Protein AF-A0A179D1W8-F1 (afdb_monomer)

Nearest PDB structures (foldseek):
  1yfb-assembly1_A  TM=8.887E-01  e=7.557E-02  Bacillus subtilis
  5itm-assembly1_B  TM=8.027E-01  e=2.946E-01  Saccharolobus solfataricus
  2ro4-assembly1_B  TM=7.337E-01  e=3.376E-01  Bacillus subtilis
  1z0r-assembly1_B  TM=7.651E-01  e=4.432E-01  Bacillus subtilis
  2k1n-assembly1_B  TM=6.109E-01  e=4.744E-01  Bacillus subtilis

Radius of gyration: 14.7 Å; Cα contacts (8 Å, |Δi|>4): 36; chains: 1; bounding box: 36×40×23 Å

Organism: NCBI:txid999894

Mean predicted aligned error: 6.75 Å

Foldseek 3Di:
DDQDPVRDDDDDPVRCVVQVVDPPFAWDWDDDVPDTDIDTDDDPPDDPPPD

Structure (mmCIF, N/CA/C/O backbone):
data_AF-A0A179D1W8-F1
#
_entry.id   AF-A0A179D1W8-F1
#
loop_
_atom_site.group_PDB
_atom_site.id
_atom_site.type_symbol
_atom_site.label_atom_id
_atom_site.label_alt_id
_atom_site.label_comp_id
_atom_site.label_asym_id
_atom_site.label_entity_id
_atom_site.label_seq_id
_atom_site.pdbx_PDB_ins_code
_atom_site.Cartn_x
_atom_site.Cartn_y
_atom_site.Cartn_z
_atom_site.occupancy
_atom_site.B_iso_or_equiv
_atom_site.auth_seq_id
_atom_site.auth_comp_id
_atom_site.auth_asym_id
_atom_site.auth_atom_id
_atom_site.pdbx_PDB_model_num
ATOM 1 N N . MET A 1 1 ? -9.317 -8.958 -0.426 1.00 85.69 1 MET A N 1
ATOM 2 C CA . MET A 1 1 ? -9.660 -7.552 -0.755 1.00 85.69 1 MET A CA 1
ATOM 3 C C . MET A 1 1 ? -9.757 -7.445 -2.267 1.00 85.69 1 MET A C 1
ATOM 5 O O . MET A 1 1 ? -9.176 -8.289 -2.934 1.00 85.69 1 MET A O 1
ATOM 9 N N . ARG A 1 2 ? -10.511 -6.487 -2.806 1.00 95.25 2 ARG A N 1
ATOM 10 C CA . ARG A 1 2 ? -10.704 -6.315 -4.254 1.00 95.25 2 ARG A CA 1
ATOM 11 C C . ARG A 1 2 ? -10.201 -4.937 -4.665 1.00 95.25 2 ARG A C 1
ATOM 13 O O . ARG A 1 2 ? -10.374 -3.989 -3.902 1.00 95.25 2 ARG A O 1
ATOM 20 N N . ILE A 1 3 ? -9.582 -4.854 -5.837 1.00 96.50 3 ILE A N 1
ATOM 21 C CA . ILE A 1 3 ? -9.166 -3.584 -6.430 1.00 96.50 3 ILE A CA 1
ATOM 22 C C . ILE A 1 3 ? -10.427 -2.839 -6.884 1.00 96.50 3 ILE A C 1
ATOM 24 O O . ILE A 1 3 ? -11.306 -3.429 -7.513 1.00 96.50 3 ILE A O 1
ATOM 28 N N . THR A 1 4 ? -10.560 -1.570 -6.506 1.00 97.38 4 THR A N 1
ATOM 29 C CA . THR A 1 4 ? -11.683 -0.731 -6.945 1.00 97.38 4 THR A CA 1
ATOM 30 C C . THR A 1 4 ? -11.520 -0.344 -8.417 1.00 97.38 4 THR A C 1
ATOM 32 O O . THR A 1 4 ? -10.435 -0.457 -8.979 1.00 97.38 4 THR A O 1
ATOM 35 N N . SER A 1 5 ? -12.567 0.191 -9.051 1.00 97.56 5 SER A N 1
ATOM 36 C CA . SER A 1 5 ? -12.473 0.714 -10.428 1.00 97.56 5 SER A CA 1
ATOM 37 C C . SER A 1 5 ? -11.437 1.833 -10.591 1.00 97.56 5 SER A C 1
ATOM 39 O O . SER A 1 5 ? -10.960 2.073 -11.693 1.00 97.56 5 SER A O 1
ATOM 41 N N . LYS A 1 6 ? -11.057 2.496 -9.491 1.00 97.75 6 LYS A N 1
ATOM 42 C CA . LYS A 1 6 ? -10.006 3.522 -9.451 1.00 97.75 6 LYS A CA 1
ATOM 43 C C . LYS A 1 6 ? -8.602 2.945 -9.226 1.00 97.75 6 LYS A C 1
ATOM 45 O O . LYS A 1 6 ? -7.677 3.702 -8.958 1.00 97.75 6 LYS A O 1
ATOM 50 N N . GLY A 1 7 ? -8.441 1.621 -9.244 1.00 96.62 7 GLY A N 1
ATOM 51 C CA . GLY A 1 7 ? -7.150 0.969 -9.013 1.00 96.62 7 GLY A CA 1
ATOM 52 C C . GLY A 1 7 ? -6.692 0.965 -7.551 1.00 96.62 7 GLY A C 1
ATOM 53 O O . GLY A 1 7 ? -5.537 0.663 -7.272 1.00 96.62 7 GLY A O 1
ATOM 54 N N . GLN A 1 8 ? -7.566 1.293 -6.595 1.00 96.38 8 GLN A N 1
ATOM 55 C CA . GLN A 1 8 ? -7.201 1.330 -5.177 1.00 96.38 8 GLN A CA 1
ATOM 56 C C . GLN A 1 8 ? -7.413 -0.033 -4.517 1.00 96.38 8 GLN A C 1
ATOM 58 O O . GLN A 1 8 ? -8.388 -0.731 -4.799 1.00 96.38 8 GLN A O 1
ATOM 63 N N . VAL A 1 9 ? -6.544 -0.377 -3.568 1.00 96.31 9 VAL A N 1
ATOM 64 C CA . VAL A 1 9 ? -6.711 -1.525 -2.671 1.00 96.31 9 VAL A CA 1
ATOM 65 C C . VAL A 1 9 ? -6.408 -1.101 -1.239 1.00 96.31 9 VAL A C 1
ATOM 67 O O . VAL A 1 9 ? -5.570 -0.239 -0.986 1.00 96.31 9 VAL A O 1
ATOM 70 N N . THR A 1 10 ? -7.111 -1.689 -0.280 1.00 95.00 10 THR A N 1
ATOM 71 C CA . THR A 1 10 ? -6.912 -1.389 1.138 1.00 95.00 10 THR A CA 1
ATOM 72 C C . THR A 1 10 ? -5.822 -2.279 1.731 1.00 95.00 10 THR A C 1
ATOM 74 O O . THR A 1 10 ? -5.750 -3.469 1.436 1.00 95.00 10 THR A O 1
ATOM 77 N N . ILE A 1 11 ? -5.010 -1.723 2.630 1.00 95.38 11 ILE A N 1
ATOM 78 C CA . ILE A 1 11 ? -4.102 -2.502 3.478 1.00 95.38 11 ILE A CA 1
ATOM 79 C C . ILE A 1 11 ? -4.856 -2.862 4.771 1.00 95.38 11 ILE A C 1
ATOM 81 O O . ILE A 1 11 ? -5.246 -1.954 5.520 1.00 95.38 11 ILE A O 1
ATOM 85 N N . PRO A 1 12 ? -5.084 -4.157 5.073 1.00 95.94 12 PRO A N 1
ATOM 86 C CA . PRO A 1 12 ? -5.752 -4.572 6.305 1.00 95.94 12 PRO A CA 1
ATOM 87 C C . PRO A 1 12 ? -5.078 -4.009 7.565 1.00 95.94 12 PRO A C 1
ATOM 89 O O . PRO A 1 12 ? -3.851 -3.944 7.637 1.00 95.94 12 PRO A O 1
ATOM 92 N N . LYS A 1 13 ? -5.879 -3.659 8.585 1.00 95.94 13 LYS A N 1
ATOM 93 C CA . LYS A 1 13 ? -5.421 -3.003 9.830 1.00 95.94 13 LYS A CA 1
ATOM 94 C C . LYS A 1 13 ? -4.201 -3.690 10.460 1.00 95.94 13 LYS A C 1
ATOM 96 O O . LYS A 1 13 ? -3.194 -3.027 10.676 1.00 95.94 13 LYS A O 1
ATOM 101 N N . LYS A 1 14 ? -4.248 -5.019 10.621 1.00 97.06 14 LYS A N 1
ATOM 102 C CA . LYS A 1 14 ? -3.148 -5.811 11.202 1.00 97.06 14 LYS A CA 1
ATOM 103 C C . LYS A 1 14 ? -1.801 -5.611 10.497 1.00 97.06 14 LYS A C 1
ATOM 105 O O . LYS A 1 14 ? -0.761 -5.618 11.141 1.00 97.06 14 LYS A O 1
ATOM 110 N N . TRP A 1 15 ? -1.811 -5.420 9.177 1.00 96.12 15 TRP A N 1
ATOM 111 C CA . TRP A 1 15 ? -0.594 -5.219 8.391 1.00 96.12 15 TRP A CA 1
ATOM 112 C C . TRP A 1 15 ? -0.132 -3.766 8.422 1.00 96.12 15 TRP A C 1
ATOM 114 O O . TRP A 1 15 ? 1.069 -3.518 8.471 1.00 96.12 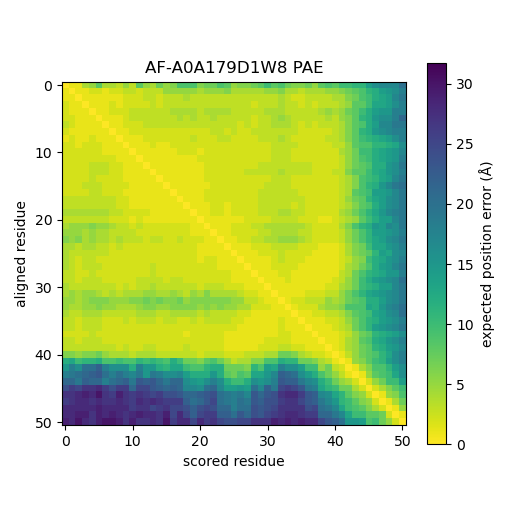15 TRP A O 1
ATOM 124 N N . ARG A 1 16 ? -1.069 -2.810 8.465 1.00 95.94 16 ARG A N 1
ATOM 125 C CA . ARG A 1 16 ? -0.738 -1.396 8.681 1.00 95.94 16 ARG A CA 1
ATOM 126 C C . ARG A 1 16 ? -0.030 -1.184 10.010 1.00 95.94 16 ARG A C 1
ATOM 128 O O . ARG A 1 16 ? 0.992 -0.514 10.033 1.00 95.94 16 ARG A O 1
ATOM 135 N N . GLU A 1 17 ? -0.542 -1.783 11.078 1.00 96.25 17 GLU A N 1
ATOM 136 C CA . GLU A 1 17 ? 0.046 -1.683 12.417 1.00 96.25 17 GLU A CA 1
ATOM 137 C C . GLU A 1 17 ? 1.385 -2.418 12.486 1.00 96.25 17 GLU A C 1
ATOM 139 O O . GLU A 1 17 ? 2.386 -1.822 12.872 1.00 96.25 17 GLU A O 1
ATOM 144 N N . LYS A 1 18 ? 1.440 -3.671 12.008 1.00 96.69 18 LYS A N 1
ATOM 145 C CA . LYS A 1 18 ? 2.668 -4.479 12.035 1.00 96.69 18 LYS A CA 1
ATOM 146 C C . LYS A 1 18 ? 3.825 -3.854 11.251 1.00 96.69 18 LYS A C 1
ATOM 148 O O . LYS A 1 18 ? 4.966 -3.934 11.691 1.00 96.69 18 LYS A O 1
ATOM 153 N N . PHE A 1 19 ? 3.550 -3.266 10.088 1.00 95.44 19 PHE A N 1
ATOM 154 C CA . PHE A 1 19 ? 4.588 -2.707 9.216 1.00 95.44 19 PHE A CA 1
ATOM 155 C C . PHE A 1 19 ? 4.685 -1.178 9.289 1.00 95.44 19 PHE A C 1
ATOM 157 O O . PHE A 1 19 ? 5.552 -0.587 8.650 1.00 95.44 19 PHE A O 1
ATOM 164 N N . GLY A 1 20 ? 3.840 -0.516 10.082 1.00 94.25 20 GLY A N 1
ATOM 165 C CA . GLY A 1 20 ? 3.818 0.937 10.259 1.00 94.25 20 GLY A CA 1
ATOM 166 C C . GLY A 1 20 ? 3.397 1.720 9.010 1.00 94.25 20 GLY A C 1
ATOM 167 O O . GLY A 1 20 ? 4.002 2.750 8.724 1.00 94.25 20 GLY A O 1
ATOM 168 N N . PHE A 1 21 ? 2.405 1.236 8.256 1.00 95.50 21 PHE A N 1
ATOM 169 C CA . PHE A 1 21 ? 1.735 1.986 7.180 1.00 95.50 21 PHE A CA 1
ATOM 170 C C . PHE A 1 21 ? 0.588 2.823 7.764 1.00 95.50 21 PHE A C 1
ATOM 172 O O . PHE A 1 21 ? -0.597 2.501 7.621 1.00 95.50 21 PHE A O 1
ATOM 179 N N . LEU A 1 22 ? 0.967 3.867 8.496 1.00 93.69 22 LEU A N 1
ATOM 180 C CA . LEU A 1 22 ? 0.055 4.799 9.160 1.00 93.69 22 LEU A CA 1
ATOM 181 C C . LEU A 1 22 ? -0.324 5.960 8.219 1.00 93.69 22 LEU A C 1
ATOM 183 O O . LEU A 1 22 ? 0.334 6.140 7.188 1.00 93.69 22 LEU A O 1
ATOM 187 N N . PRO A 1 23 ? -1.371 6.750 8.530 1.00 93.81 23 PRO A N 1
ATOM 188 C CA . PRO A 1 23 ? -1.712 7.937 7.745 1.00 93.81 23 PRO A CA 1
ATOM 189 C C . PRO A 1 23 ? -0.490 8.835 7.499 1.00 93.81 23 PRO A C 1
ATOM 191 O O . PRO A 1 23 ? 0.317 9.042 8.400 1.00 93.81 23 PRO A O 1
ATOM 194 N N . GLY A 1 24 ? -0.335 9.329 6.268 1.00 91.56 24 GLY A N 1
ATOM 195 C CA . GLY A 1 24 ? 0.821 10.141 5.863 1.00 91.56 24 GLY A CA 1
ATOM 196 C C . GLY A 1 24 ? 2.092 9.354 5.514 1.00 91.56 24 GLY A C 1
ATOM 197 O O . GLY A 1 24 ? 3.089 9.962 5.136 1.00 91.56 24 GLY A O 1
ATOM 198 N N . THR A 1 25 ? 2.086 8.018 5.601 1.00 93.88 25 THR A N 1
ATOM 199 C CA . THR A 1 25 ? 3.223 7.202 5.142 1.00 93.88 25 THR A CA 1
ATOM 200 C C . THR A 1 25 ? 3.292 7.202 3.616 1.00 93.88 25 THR A C 1
ATOM 202 O O . TH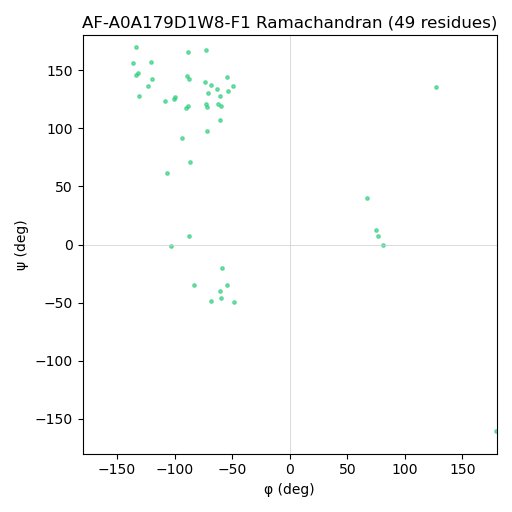R A 1 25 ? 2.389 6.690 2.957 1.00 93.88 25 THR A O 1
ATOM 205 N N . GLU A 1 26 ? 4.385 7.718 3.058 1.00 94.69 26 GLU A N 1
ATOM 206 C CA . GLU A 1 26 ? 4.697 7.559 1.638 1.00 94.69 26 GLU A CA 1
ATOM 207 C C . GLU A 1 26 ? 5.164 6.130 1.340 1.00 94.69 26 GLU A C 1
ATOM 209 O O . GLU A 1 26 ? 5.925 5.521 2.103 1.00 94.69 26 GLU A O 1
ATOM 214 N N . VAL A 1 27 ? 4.714 5.588 0.211 1.00 95.25 27 VAL A N 1
ATOM 215 C CA . VAL A 1 27 ? 4.966 4.203 -0.190 1.00 95.25 27 VAL A CA 1
ATOM 216 C C . VAL A 1 27 ? 5.350 4.112 -1.658 1.00 95.25 27 VAL A C 1
ATOM 218 O O . VAL A 1 27 ? 4.989 4.974 -2.456 1.00 95.25 27 VAL A O 1
ATOM 221 N N . GLU A 1 28 ? 6.052 3.041 -2.004 1.00 95.81 28 GLU A N 1
ATOM 222 C CA . GLU A 1 28 ? 6.447 2.705 -3.368 1.00 95.81 28 GLU A CA 1
ATOM 223 C C . GLU A 1 28 ? 6.125 1.236 -3.655 1.00 95.81 28 GLU A C 1
ATOM 225 O O . GLU A 1 28 ? 6.180 0.384 -2.761 1.00 95.81 28 GLU A O 1
ATOM 230 N N . PHE A 1 29 ? 5.779 0.945 -4.909 1.00 95.75 29 PHE A N 1
ATOM 231 C CA . PHE A 1 29 ? 5.600 -0.417 -5.401 1.00 95.75 29 PHE A CA 1
ATOM 232 C C . PHE A 1 29 ? 6.855 -0.853 -6.150 1.00 95.75 29 PHE A C 1
ATOM 234 O O . PHE A 1 29 ? 7.284 -0.180 -7.085 1.00 95.75 29 PHE A O 1
ATOM 241 N N . ILE A 1 30 ? 7.410 -1.994 -5.758 1.00 96.56 30 ILE A N 1
ATOM 242 C CA . ILE A 1 30 ? 8.538 -2.635 -6.432 1.00 96.56 30 ILE A CA 1
ATOM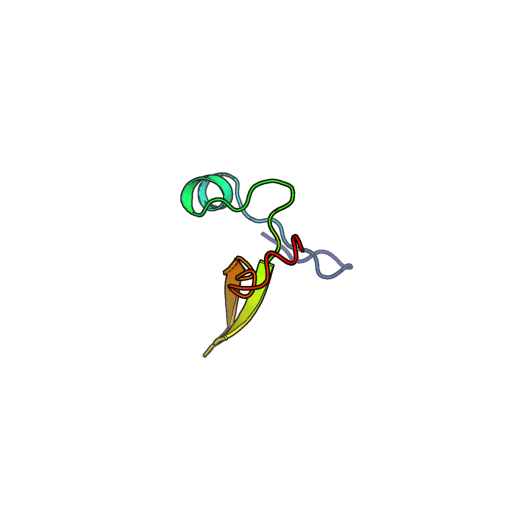 243 C C . ILE A 1 30 ? 8.007 -3.886 -7.144 1.00 96.56 30 ILE A C 1
ATOM 245 O O . ILE A 1 30 ? 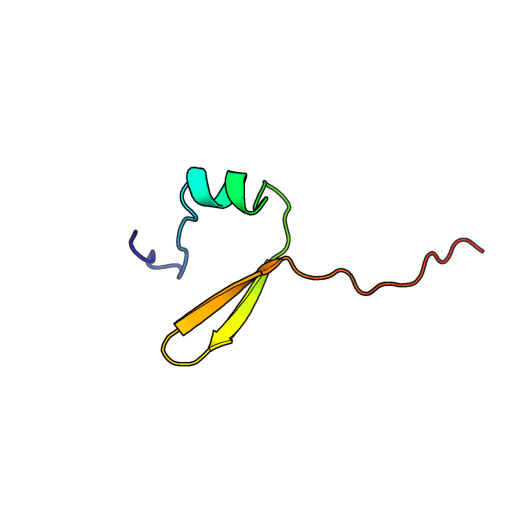7.404 -4.731 -6.477 1.00 96.56 30 ILE A O 1
ATOM 249 N N . PRO A 1 31 ? 8.191 -4.023 -8.468 1.00 97.19 31 PRO A N 1
ATOM 250 C CA . PRO A 1 31 ? 7.891 -5.263 -9.175 1.00 97.19 31 PRO A CA 1
ATOM 251 C C . PRO A 1 31 ? 8.775 -6.415 -8.684 1.00 97.19 31 PRO A C 1
ATOM 253 O O . PRO A 1 31 ? 9.987 -6.256 -8.561 1.00 97.19 31 PRO A O 1
ATOM 256 N N . GLU A 1 32 ? 8.174 -7.573 -8.430 1.00 96.69 32 GLU A N 1
ATOM 257 C CA . GLU A 1 32 ? 8.860 -8.826 -8.098 1.00 96.69 32 GLU A CA 1
ATOM 258 C C . GLU A 1 32 ? 8.249 -9.974 -8.926 1.00 96.69 32 GLU A C 1
ATOM 260 O O . GLU A 1 32 ? 7.219 -9.805 -9.587 1.00 96.69 32 GLU A O 1
ATOM 265 N N . GLU A 1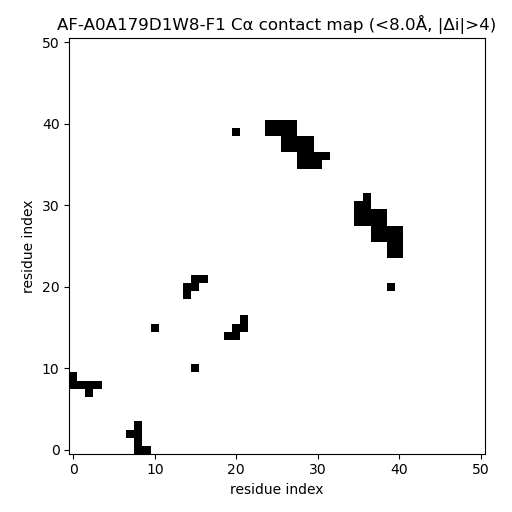 33 ? 8.876 -11.152 -8.921 1.00 97.06 33 GLU A N 1
ATOM 266 C CA . GLU A 1 33 ? 8.343 -12.313 -9.639 1.00 97.06 33 GLU A CA 1
ATOM 267 C C . GLU A 1 33 ? 6.946 -12.678 -9.110 1.00 97.06 33 GLU A C 1
ATOM 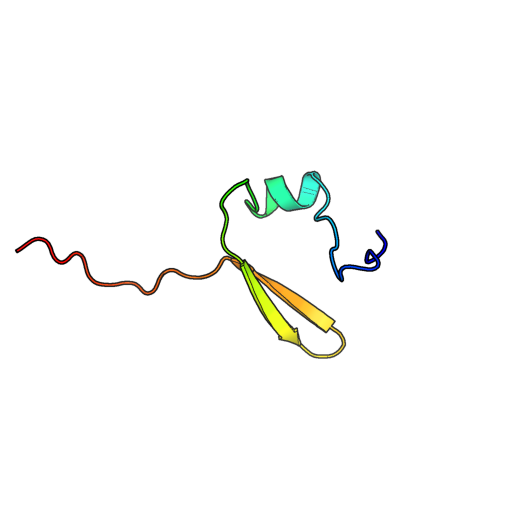269 O O . GLU A 1 33 ? 6.753 -12.958 -7.928 1.00 97.06 33 GLU A O 1
ATOM 274 N N . GLY A 1 34 ? 5.948 -12.631 -9.994 1.00 96.69 34 GLY A N 1
ATOM 275 C CA . GLY A 1 34 ? 4.563 -12.949 -9.652 1.00 96.69 34 GLY A CA 1
ATOM 276 C C . GLY A 1 34 ? 3.810 -11.860 -8.879 1.00 96.69 34 GLY A C 1
ATOM 277 O O . GLY A 1 34 ? 2.676 -12.112 -8.463 1.00 96.69 34 GLY A O 1
ATOM 278 N N . GLY A 1 3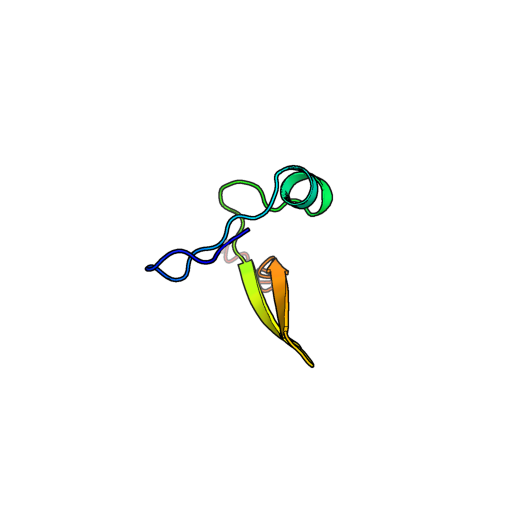5 ? 4.365 -10.653 -8.692 1.00 96.50 35 GLY A N 1
ATOM 279 C CA . GLY A 1 35 ? 3.619 -9.608 -7.989 1.00 96.50 35 GLY A CA 1
ATOM 280 C C . GLY A 1 35 ? 4.306 -8.262 -7.779 1.00 96.50 35 GLY A C 1
ATOM 281 O O . GLY A 1 35 ? 5.245 -7.871 -8.464 1.00 96.50 35 GLY A O 1
ATOM 282 N N . LEU A 1 36 ? 3.763 -7.519 -6.813 1.00 96.12 36 LEU A N 1
ATOM 283 C CA . LEU A 1 36 ? 4.268 -6.224 -6.371 1.00 96.12 36 LEU A CA 1
ATOM 284 C C . LEU A 1 36 ? 4.552 -6.273 -4.873 1.00 96.12 36 LEU A C 1
ATOM 286 O O . LEU A 1 36 ? 3.710 -6.717 -4.086 1.00 96.12 36 LEU A O 1
ATOM 290 N N . LYS A 1 37 ? 5.686 -5.711 -4.469 1.00 95.50 37 LYS A N 1
ATOM 291 C CA . LYS A 1 37 ? 6.019 -5.456 -3.073 1.00 95.50 37 LYS A CA 1
ATOM 292 C C . LYS A 1 37 ? 5.769 -3.999 -2.731 1.00 95.50 37 LYS 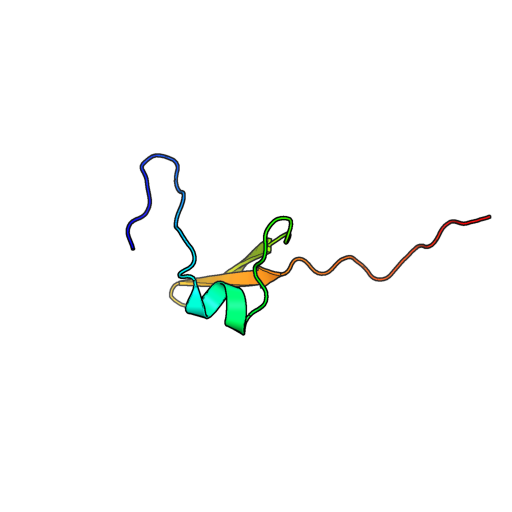A C 1
ATOM 294 O O . LYS A 1 37 ? 6.315 -3.098 -3.360 1.00 95.50 37 LYS A O 1
ATOM 299 N N . LEU A 1 38 ? 4.963 -3.772 -1.700 1.00 95.38 38 LEU A N 1
ATOM 300 C CA . LEU A 1 38 ? 4.745 -2.443 -1.144 1.00 95.38 38 LEU A CA 1
ATOM 301 C C . LEU A 1 38 ? 5.802 -2.152 -0.076 1.00 95.38 38 LEU A C 1
ATOM 303 O O . LEU A 1 38 ? 5.863 -2.843 0.945 1.00 95.38 38 LEU A O 1
ATOM 307 N N . VAL A 1 39 ? 6.602 -1.111 -0.283 1.00 95.25 39 VAL A N 1
ATOM 308 C CA . VAL A 1 39 ? 7.610 -0.653 0.680 1.00 95.25 39 VAL A CA 1
ATOM 309 C C . VAL A 1 39 ? 7.348 0.788 1.091 1.00 95.25 39 VAL A C 1
ATOM 311 O O . VAL A 1 39 ? 6.706 1.549 0.372 1.00 95.25 39 VAL A O 1
ATOM 314 N N . LYS A 1 40 ? 7.845 1.185 2.264 1.00 94.75 40 LYS A N 1
ATOM 315 C CA . LYS A 1 40 ? 7.889 2.604 2.631 1.00 94.75 40 LYS A CA 1
ATOM 316 C C . LYS A 1 40 ? 8.896 3.312 1.742 1.00 94.75 40 LYS A C 1
ATOM 318 O O . LYS A 1 40 ? 10.005 2.803 1.560 1.00 94.75 40 LYS A O 1
ATOM 323 N N . LYS A 1 41 ? 8.536 4.498 1.266 1.00 92.94 41 LYS A N 1
ATOM 324 C CA . LYS A 1 41 ? 9.466 5.363 0.553 1.00 92.94 41 LYS A CA 1
ATOM 325 C C . LYS A 1 41 ? 10.602 5.734 1.500 1.00 92.94 41 LYS 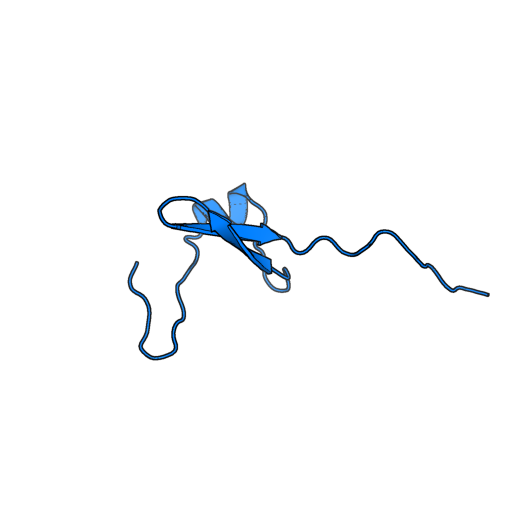A C 1
ATOM 327 O O . LYS A 1 41 ? 10.370 6.283 2.580 1.00 92.94 41 LYS A O 1
ATOM 332 N N . ARG A 1 42 ? 11.839 5.395 1.137 1.00 81.75 42 ARG A N 1
ATOM 333 C CA . ARG A 1 42 ? 13.001 5.889 1.879 1.00 81.75 42 ARG A CA 1
ATOM 334 C C . ARG A 1 42 ? 13.134 7.363 1.534 1.00 81.75 42 ARG A C 1
ATOM 336 O O . ARG A 1 42 ? 13.305 7.700 0.367 1.00 81.75 42 ARG A O 1
ATOM 343 N N . ARG A 1 43 ? 13.072 8.245 2.535 1.00 68.69 43 ARG A N 1
ATOM 344 C CA . ARG A 1 43 ? 13.592 9.598 2.324 1.00 68.69 43 ARG A CA 1
ATOM 345 C C . ARG A 1 43 ? 15.078 9.438 1.993 1.00 68.69 43 ARG A C 1
ATOM 347 O O . ARG A 1 43 ? 15.757 8.728 2.741 1.00 68.69 43 ARG A O 1
ATOM 354 N N . PRO A 1 44 ? 15.582 10.015 0.891 1.00 58.38 44 PRO A N 1
ATOM 355 C CA . PRO A 1 44 ? 17.016 10.063 0.678 1.00 58.38 44 PRO A CA 1
ATOM 356 C C . PRO A 1 44 ? 17.659 10.695 1.917 1.00 58.38 44 PRO A C 1
ATOM 358 O O . PRO A 1 44 ? 17.170 11.691 2.452 1.00 58.38 44 PRO A O 1
ATOM 361 N N . LEU A 1 45 ? 18.707 10.055 2.429 1.00 61.16 45 LEU A N 1
ATOM 362 C CA . LEU A 1 45 ? 19.473 10.578 3.550 1.00 61.16 45 LEU A CA 1
ATOM 363 C C . LEU A 1 45 ? 20.281 11.784 3.019 1.00 61.16 45 LEU A C 1
ATOM 365 O O . LEU A 1 45 ? 21.307 11.594 2.374 1.00 61.16 45 LEU A O 1
ATOM 369 N N . GLY A 1 46 ? 19.782 13.008 3.230 1.00 54.62 46 GLY A N 1
ATOM 370 C CA . GLY A 1 46 ? 20.468 14.281 2.933 1.00 54.62 46 GLY A CA 1
ATOM 371 C C . GLY A 1 46 ? 19.630 15.235 2.063 1.00 54.62 46 GLY A C 1
ATOM 372 O O . GLY A 1 46 ? 19.024 14.808 1.090 1.00 54.62 46 GLY A O 1
ATOM 373 N N . LYS A 1 47 ? 19.537 16.541 2.335 1.00 44.97 47 LYS A N 1
ATOM 374 C CA . LYS A 1 47 ? 20.401 17.428 3.128 1.00 44.97 47 LYS A CA 1
ATOM 375 C C . LYS A 1 47 ? 19.567 18.247 4.116 1.00 44.97 47 LYS A C 1
ATOM 377 O O . LYS A 1 47 ? 18.648 18.947 3.698 1.00 44.97 47 LYS A O 1
ATOM 382 N N . ASP A 1 48 ? 19.941 18.221 5.393 1.00 56.97 48 ASP A N 1
ATOM 383 C CA . ASP A 1 48 ? 19.720 19.390 6.240 1.00 56.97 48 ASP A CA 1
ATOM 384 C C . ASP A 1 48 ? 20.510 20.529 5.587 1.00 56.97 48 ASP A C 1
ATOM 386 O O . ASP A 1 48 ? 21.736 20.478 5.499 1.00 56.97 48 ASP A O 1
ATOM 390 N N . THR A 1 49 ? 19.791 21.459 4.966 1.00 54.53 49 THR A N 1
ATOM 391 C CA . THR A 1 49 ? 20.370 22.687 4.420 1.00 54.53 49 THR A CA 1
ATOM 392 C C . THR A 1 49 ? 19.940 23.807 5.351 1.00 54.53 49 THR A C 1
ATOM 394 O O . THR A 1 49 ? 19.177 24.684 4.965 1.00 54.53 49 THR A O 1
ATOM 397 N N . SER A 1 50 ? 20.361 23.713 6.610 1.00 52.34 50 SER A N 1
ATOM 398 C CA . SER A 1 50 ? 20.416 24.862 7.505 1.00 52.34 50 SER A CA 1
ATOM 399 C C . SER A 1 50 ? 21.830 25.438 7.399 1.00 52.34 50 SER A C 1
ATOM 401 O O . SER A 1 50 ? 22.752 24.975 8.070 1.00 52.34 50 SER A O 1
ATOM 403 N N . LEU A 1 51 ? 22.002 26.395 6.485 1.00 49.84 51 LEU A N 1
ATOM 404 C CA . LEU A 1 51 ? 23.051 27.417 6.524 1.00 49.84 51 LEU A CA 1
ATOM 405 C C . LEU A 1 51 ? 22.357 28.775 6.575 1.00 49.84 51 LEU A C 1
ATOM 407 O O . LEU A 1 51 ? 21.395 28.947 5.792 1.00 49.84 51 LEU A O 1
#

Sequence (51 aa):
MRITSKGQVTIPKKWREKFGFLPGTEVEFIPEEGGLKLVKKRRPLGKDTSL

pLDDT: mean 88.18, std 15.49, range [44.97, 97.75]

Secondary structure (DSSP, 8-state):
----TTS--PPPHHHHHHHT--TT--EEEEEETTEEEEEEPPPPS------

Solvent-accessible surface area (backbone atoms only — not comparable to full-atom values): 3626 Å² total; per-residue (Å²): 140,71,70,44,99,84,72,46,69,86,75,58,66,74,57,24,64,76,70,62,62,48,93,90,59,58,65,43,78,43,84,51,94,96,48,70,46,82,42,71,55,75,75,72,92,74,75,91,79,85,124

InterPro domains:
  IPR007159 SpoVT-AbrB domain [PF04014] (2-44)
  IPR007159 SpoVT-AbrB domain [PS51740] (1-43)
  IPR007159 SpoVT-AbrB domain [SM00966] (1-46)
  IPR007159 SpoVT-AbrB domain [TIGR01439] (2-42)
  IPR037914 SpoVT-AbrB domain superfamily [SSF89447] (1-42)